Protein AF-A0A0R3KZV7-F1 (afdb_monomer_lite)

Structure (mmCIF, N/CA/C/O backbone):
data_AF-A0A0R3KZV7-F1
#
_entry.id   AF-A0A0R3KZV7-F1
#
loop_
_atom_site.group_PDB
_atom_site.id
_atom_site.type_symbol
_atom_site.label_atom_id
_atom_site.label_alt_id
_atom_site.label_comp_id
_atom_site.label_asym_id
_atom_site.label_entity_id
_atom_site.label_seq_id
_atom_site.pdbx_PDB_ins_code
_atom_site.Cartn_x
_atom_site.Cartn_y
_atom_site.Cartn_z
_atom_site.occupancy
_atom_site.B_iso_or_equiv
_atom_site.auth_seq_id
_atom_site.auth_comp_id
_atom_site.auth_asym_id
_atom_site.auth_atom_id
_atom_site.pdbx_PDB_model_num
ATOM 1 N N . MET A 1 1 ? 2.640 -4.215 12.304 1.00 73.81 1 MET A N 1
ATOM 2 C CA . MET A 1 1 ? 2.312 -3.803 10.922 1.00 73.81 1 MET A CA 1
ATOM 3 C C . MET A 1 1 ? 2.478 -4.972 9.959 1.00 73.81 1 MET A C 1
ATOM 5 O O . MET A 1 1 ? 3.599 -5.423 9.755 1.00 73.81 1 MET A O 1
ATOM 9 N N . ARG A 1 2 ? 1.382 -5.470 9.393 1.00 82.56 2 ARG A N 1
ATOM 10 C CA . ARG A 1 2 ? 1.330 -6.523 8.376 1.00 82.56 2 ARG A CA 1
ATOM 11 C C . ARG A 1 2 ? 1.155 -5.883 6.998 1.00 82.56 2 ARG A C 1
ATOM 13 O O . ARG A 1 2 ? 0.311 -5.003 6.836 1.00 82.56 2 ARG A O 1
ATOM 20 N N . PHE A 1 3 ? 1.967 -6.314 6.037 1.00 85.38 3 PHE A N 1
ATOM 21 C CA . PHE A 1 3 ? 1.828 -5.971 4.623 1.00 85.38 3 PHE A CA 1
ATOM 22 C C . PHE A 1 3 ? 1.399 -7.214 3.865 1.00 85.38 3 PHE A C 1
ATOM 24 O O . PHE A 1 3 ? 2.087 -8.228 3.931 1.00 85.38 3 PHE A O 1
ATOM 31 N N . ASP A 1 4 ? 0.284 -7.118 3.157 1.00 87.25 4 ASP A N 1
ATOM 32 C CA . ASP A 1 4 ? -0.219 -8.190 2.312 1.00 87.25 4 ASP A CA 1
ATOM 33 C C . ASP A 1 4 ? -0.057 -7.795 0.842 1.00 87.25 4 ASP A C 1
ATOM 35 O O . ASP A 1 4 ? -0.657 -6.822 0.385 1.00 87.25 4 ASP A O 1
ATOM 39 N N . THR A 1 5 ? 0.791 -8.522 0.115 1.00 89.19 5 THR A N 1
ATOM 40 C CA . THR A 1 5 ? 0.993 -8.370 -1.335 1.00 89.19 5 THR A CA 1
ATOM 41 C C . THR A 1 5 ? 0.359 -9.500 -2.138 1.00 89.19 5 THR A C 1
ATOM 43 O O . THR A 1 5 ? 0.458 -9.503 -3.364 1.00 89.19 5 THR A O 1
ATOM 46 N N . SER A 1 6 ? -0.333 -10.430 -1.478 1.00 88.00 6 SER A N 1
ATOM 47 C CA . SER A 1 6 ? -0.800 -11.686 -2.074 1.00 88.00 6 SER A CA 1
ATOM 48 C C . SER A 1 6 ? -1.796 -11.451 -3.206 1.00 88.00 6 SER A C 1
ATOM 50 O O . SER A 1 6 ? -1.759 -12.152 -4.212 1.00 88.00 6 SER A O 1
ATOM 52 N N . LEU A 1 7 ? -2.672 -10.445 -3.077 1.00 85.75 7 LEU A N 1
ATOM 53 C CA . LEU A 1 7 ? -3.633 -10.089 -4.129 1.00 85.75 7 LEU A CA 1
ATOM 54 C C . LEU A 1 7 ? -2.935 -9.614 -5.406 1.00 85.75 7 LEU A C 1
ATOM 56 O O . LEU A 1 7 ? -3.293 -10.045 -6.499 1.00 85.75 7 LEU A O 1
ATOM 60 N N . TRP A 1 8 ? -1.914 -8.771 -5.262 1.00 88.44 8 TRP A N 1
ATOM 61 C CA . TRP A 1 8 ? -1.132 -8.284 -6.394 1.00 88.44 8 TRP A CA 1
ATOM 62 C C . TRP A 1 8 ? -0.361 -9.418 -7.068 1.00 88.44 8 TRP A C 1
ATOM 64 O O . TRP A 1 8 ? -0.387 -9.553 -8.288 1.00 88.44 8 TRP A O 1
ATOM 74 N N . GLU A 1 9 ? 0.292 -10.266 -6.269 1.00 88.50 9 GLU A N 1
ATOM 75 C CA . GLU A 1 9 ? 1.052 -11.416 -6.767 1.00 88.50 9 GLU A CA 1
ATOM 76 C C . GLU A 1 9 ? 0.154 -12.416 -7.499 1.00 88.50 9 GLU A C 1
ATOM 78 O O . GLU A 1 9 ? 0.544 -12.936 -8.544 1.00 88.50 9 GLU A O 1
ATOM 83 N N . ARG A 1 10 ? -1.072 -12.626 -7.004 1.00 87.81 10 ARG A N 1
ATOM 84 C CA . ARG A 1 10 ? -2.075 -13.485 -7.642 1.00 87.81 10 ARG A CA 1
ATOM 85 C C . ARG A 1 10 ? -2.515 -12.961 -9.005 1.00 87.81 10 ARG A C 1
ATOM 87 O O . ARG A 1 10 ? -2.699 -13.759 -9.915 1.00 87.81 10 ARG A O 1
ATOM 94 N N . GLU A 1 11 ? -2.703 -11.651 -9.140 1.00 88.12 11 GLU A N 1
ATOM 95 C CA . GLU A 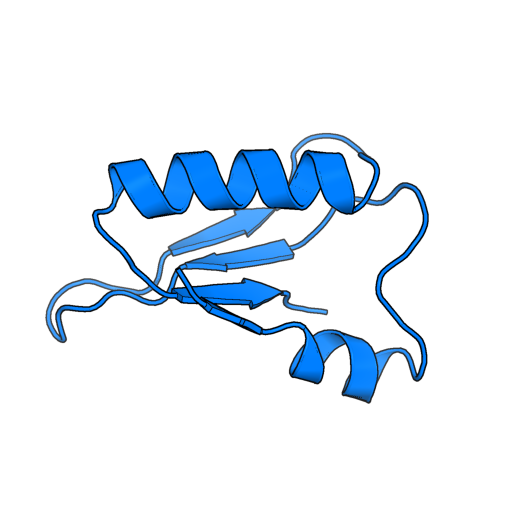1 11 ? -3.186 -11.066 -10.393 1.00 88.12 11 GLU A CA 1
ATOM 96 C C . GLU A 1 11 ? -2.065 -10.898 -11.427 1.00 88.12 11 GLU A C 1
ATOM 98 O O . GLU A 1 11 ? -2.245 -11.188 -12.606 1.00 88.12 11 GLU A O 1
ATOM 103 N N . HIS A 1 12 ? -0.888 -10.449 -10.993 1.00 83.00 12 HIS A N 1
ATOM 104 C CA . HIS A 1 12 ? 0.216 -10.131 -11.899 1.00 83.00 12 HIS A CA 1
ATOM 105 C C . HIS A 1 12 ? 1.183 -11.306 -12.122 1.00 83.00 12 HIS A C 1
ATOM 107 O O . HIS A 1 12 ? 2.009 -11.247 -13.038 1.00 83.00 12 HIS A O 1
ATOM 113 N N . GLY A 1 13 ? 1.120 -12.358 -11.296 1.00 82.56 13 GLY A N 1
ATOM 114 C CA . GLY A 1 13 ? 1.971 -13.552 -11.385 1.00 82.56 13 GLY A CA 1
ATOM 115 C C . GLY A 1 13 ? 3.446 -13.312 -11.038 1.00 82.56 13 GLY A C 1
ATOM 116 O O . GLY A 1 13 ? 4.303 -14.132 -11.363 1.00 82.56 13 GLY A O 1
ATOM 117 N N . LYS A 1 14 ? 3.780 -12.161 -10.441 1.00 86.81 14 LYS A N 1
ATOM 118 C CA . LYS A 1 14 ? 5.157 -11.747 -10.098 1.00 86.81 14 LYS A CA 1
ATOM 119 C C . LYS A 1 14 ? 5.148 -11.049 -8.742 1.00 86.81 14 LYS A C 1
ATOM 121 O O . LYS A 1 14 ? 4.082 -10.735 -8.230 1.00 86.81 14 LYS A O 1
ATOM 126 N N . LYS A 1 15 ? 6.324 -10.735 -8.189 1.00 85.00 15 LYS A N 1
ATOM 127 C CA . LYS A 1 15 ? 6.440 -9.856 -7.010 1.00 85.00 15 LYS A CA 1
ATOM 128 C C . LYS A 1 15 ? 6.337 -8.372 -7.392 1.00 85.00 15 LYS A C 1
ATOM 130 O O . LYS A 1 15 ? 6.870 -7.989 -8.446 1.00 85.00 15 LYS A O 1
ATOM 135 N N . PRO A 1 16 ? 5.713 -7.525 -6.550 1.00 85.62 16 PRO A N 1
ATOM 136 C CA . PRO A 1 16 ? 5.578 -6.098 -6.818 1.00 85.62 16 PRO A CA 1
ATOM 137 C C . PRO A 1 16 ? 6.952 -5.438 -6.926 1.00 85.62 16 PRO A C 1
ATOM 139 O O . PRO A 1 16 ? 7.746 -5.408 -5.987 1.00 85.62 16 PRO A O 1
ATOM 142 N N . SER A 1 17 ? 7.253 -4.944 -8.123 1.00 85.44 17 SER A N 1
ATOM 143 C CA . SER A 1 17 ? 8.556 -4.395 -8.487 1.00 85.44 17 SER A CA 1
ATOM 144 C C . SER A 1 17 ? 8.413 -3.290 -9.535 1.00 85.44 17 SER A C 1
ATOM 146 O O . SER A 1 17 ? 7.387 -3.153 -10.204 1.00 85.44 17 SER A O 1
ATOM 148 N N . GLY A 1 18 ? 9.452 -2.465 -9.656 1.00 88.00 18 GLY A N 1
ATOM 149 C CA . GLY A 1 18 ? 9.482 -1.343 -10.590 1.00 88.00 18 GLY A CA 1
ATOM 150 C C . GLY A 1 18 ? 8.826 -0.064 -10.063 1.00 88.00 18 GLY A C 1
ATOM 151 O O . GLY A 1 18 ? 8.529 0.077 -8.872 1.00 88.00 18 GLY A O 1
ATOM 152 N N . ARG A 1 19 ? 8.664 0.904 -10.973 1.00 91.25 19 ARG A N 1
ATOM 153 C CA . ARG A 1 19 ? 8.125 2.242 -10.704 1.00 91.25 19 ARG A CA 1
ATOM 154 C C . ARG A 1 19 ? 6.738 2.374 -11.325 1.00 91.25 19 ARG A C 1
ATOM 156 O O . ARG A 1 19 ? 6.615 2.373 -12.545 1.00 91.25 19 ARG A O 1
ATOM 163 N N . ARG A 1 20 ? 5.702 2.474 -10.491 1.00 90.56 20 ARG A N 1
ATOM 164 C CA . ARG A 1 20 ? 4.289 2.533 -10.906 1.00 90.56 20 ARG A CA 1
ATOM 165 C C . ARG A 1 20 ? 3.479 3.374 -9.927 1.00 90.56 20 ARG A C 1
ATOM 167 O O . ARG A 1 20 ? 3.981 3.752 -8.867 1.00 90.56 20 ARG A O 1
ATOM 174 N N . LYS A 1 21 ? 2.241 3.700 -10.296 1.00 91.94 21 LYS A N 1
ATOM 175 C CA . LYS A 1 21 ? 1.252 4.164 -9.322 1.00 91.94 21 LYS A CA 1
ATOM 176 C C . LYS A 1 21 ? 0.742 2.938 -8.574 1.00 91.94 21 LYS A C 1
ATOM 178 O O . LYS A 1 21 ? 0.284 1.997 -9.210 1.00 91.94 21 LYS A O 1
ATOM 183 N N . TRP A 1 22 ? 0.880 2.932 -7.256 1.00 93.50 22 TRP A N 1
ATOM 184 C CA . TRP A 1 22 ? 0.528 1.785 -6.423 1.00 93.50 22 TRP A CA 1
ATOM 185 C C . TRP A 1 22 ? -0.758 2.069 -5.667 1.00 93.50 22 TRP A C 1
ATOM 187 O O . TRP A 1 22 ? -0.906 3.154 -5.095 1.00 93.50 22 TRP A O 1
ATOM 197 N N . ARG A 1 23 ? -1.665 1.094 -5.642 1.00 93.75 23 ARG A N 1
ATOM 198 C CA . ARG A 1 23 ? -2.922 1.169 -4.905 1.00 93.75 23 ARG A CA 1
ATOM 199 C C . ARG A 1 23 ? -2.812 0.368 -3.615 1.00 93.75 23 ARG A C 1
ATOM 201 O O . ARG A 1 23 ? -2.426 -0.794 -3.626 1.00 93.75 23 ARG A O 1
ATOM 208 N N . PHE A 1 24 ? -3.180 0.980 -2.498 1.00 94.25 24 PHE A N 1
ATOM 209 C CA . PHE A 1 24 ? -3.178 0.325 -1.196 1.00 94.25 24 PHE A CA 1
ATOM 210 C C . PHE A 1 24 ? -4.527 0.481 -0.513 1.00 94.25 24 PHE A C 1
ATOM 212 O O . PHE A 1 24 ? -5.161 1.535 -0.602 1.00 94.25 24 PHE A O 1
ATOM 219 N N . ARG A 1 25 ? -4.915 -0.549 0.234 1.00 93.00 25 ARG A N 1
ATOM 220 C CA . ARG A 1 25 ? -6.012 -0.535 1.198 1.00 93.00 25 ARG A CA 1
ATOM 221 C C . ARG A 1 25 ? -5.433 -0.660 2.600 1.00 93.00 25 ARG A C 1
ATOM 223 O O . ARG A 1 25 ? -4.745 -1.623 2.917 1.00 93.00 25 ARG A O 1
ATOM 230 N N . ILE A 1 26 ? -5.701 0.324 3.442 1.00 91.75 26 ILE A N 1
ATOM 231 C CA . ILE A 1 26 ? -5.396 0.291 4.870 1.00 91.75 26 ILE A CA 1
ATOM 232 C C . ILE A 1 26 ? -6.633 -0.265 5.563 1.00 91.75 26 ILE A C 1
ATOM 234 O O . ILE A 1 26 ? -7.677 0.392 5.574 1.00 91.75 26 ILE A O 1
ATOM 238 N N . VAL A 1 27 ? -6.502 -1.473 6.106 1.00 88.56 27 VAL A N 1
ATOM 239 C CA . VAL A 1 27 ? -7.600 -2.182 6.768 1.00 88.56 27 VAL A CA 1
ATOM 240 C C . VAL A 1 27 ? -7.783 -1.591 8.154 1.00 88.56 27 VAL A C 1
ATOM 242 O O . VAL A 1 27 ? -6.831 -1.494 8.933 1.00 88.56 27 VAL A O 1
ATOM 245 N N . SER A 1 28 ? -8.989 -1.141 8.465 1.00 81.81 28 SER A N 1
ATOM 246 C CA . SER A 1 28 ? -9.273 -0.609 9.790 1.00 81.81 28 SER A CA 1
ATOM 247 C C . SER A 1 28 ? -9.326 -1.735 10.826 1.00 81.81 28 SER A C 1
ATOM 249 O O . SER A 1 28 ? -9.882 -2.799 10.580 1.00 81.81 28 SER A O 1
ATOM 251 N N . THR A 1 29 ? -8.794 -1.492 12.024 1.00 76.88 29 THR A N 1
ATOM 252 C CA . THR A 1 29 ? -8.928 -2.423 13.159 1.00 76.88 29 THR A CA 1
ATOM 253 C C . THR A 1 29 ? -10.290 -2.322 13.849 1.00 76.88 29 THR A C 1
ATOM 255 O O . THR A 1 29 ? -10.635 -3.175 14.663 1.00 76.88 29 THR A O 1
ATOM 258 N N . ARG A 1 30 ? -11.079 -1.283 13.546 1.00 77.88 30 ARG A N 1
ATOM 259 C CA . ARG A 1 30 ? -12.405 -1.054 14.133 1.00 77.88 30 ARG A CA 1
ATOM 260 C C . ARG A 1 30 ? -13.486 -1.309 13.093 1.00 77.88 30 ARG A C 1
ATOM 262 O O . ARG A 1 30 ? -13.463 -0.670 12.046 1.00 77.88 30 ARG A O 1
ATOM 269 N N . ILE A 1 31 ? -14.470 -2.137 13.447 1.00 71.44 31 ILE A N 1
ATOM 270 C CA . ILE A 1 31 ? -15.630 -2.496 12.608 1.00 71.44 31 ILE A CA 1
ATOM 271 C C . ILE A 1 31 ? -16.415 -1.255 12.145 1.00 71.44 31 ILE A C 1
ATOM 273 O O . ILE A 1 31 ? -16.954 -1.228 11.045 1.00 71.44 31 ILE A O 1
ATOM 277 N N . THR A 1 32 ? -16.451 -0.200 12.962 1.00 76.12 32 THR A N 1
ATOM 278 C CA . THR A 1 32 ? -17.180 1.045 12.667 1.00 76.12 32 THR A CA 1
ATOM 279 C C . THR A 1 32 ? -16.433 2.002 11.740 1.00 76.12 32 THR A C 1
ATOM 281 O O . THR A 1 32 ? -17.017 2.966 11.247 1.00 76.12 32 THR A O 1
ATOM 284 N N . LEU A 1 33 ? -15.140 1.775 11.505 1.00 76.81 33 LEU A N 1
ATOM 285 C CA . LEU A 1 33 ? -14.316 2.613 10.645 1.00 76.81 33 LEU A CA 1
ATOM 286 C C . LEU A 1 33 ? -14.134 1.918 9.300 1.00 76.81 33 LEU A C 1
ATOM 288 O O . LEU A 1 33 ? -13.623 0.805 9.227 1.00 76.81 33 LEU A O 1
ATOM 292 N N . ARG A 1 34 ? -14.514 2.613 8.228 1.00 82.38 34 ARG A N 1
ATOM 293 C CA . ARG A 1 34 ? -14.338 2.123 6.862 1.00 82.38 34 ARG A CA 1
ATOM 294 C C . ARG A 1 34 ? -12.853 2.012 6.513 1.00 82.38 34 ARG A C 1
ATOM 296 O O . ARG A 1 34 ? -12.060 2.895 6.857 1.00 82.38 34 ARG A O 1
ATOM 303 N N . ASP A 1 35 ? -12.511 0.958 5.781 1.00 87.31 35 ASP A N 1
ATOM 304 C CA . ASP A 1 35 ? -11.189 0.793 5.186 1.00 87.31 35 ASP A CA 1
ATOM 305 C C . ASP A 1 35 ? -10.823 2.002 4.329 1.00 87.31 35 ASP A C 1
ATOM 307 O O . ASP A 1 35 ? -11.661 2.597 3.644 1.00 87.31 35 ASP A O 1
ATOM 311 N N . TYR A 1 36 ? -9.547 2.372 4.373 1.00 89.12 36 TYR A N 1
ATOM 312 C CA . TYR A 1 36 ? -9.050 3.525 3.643 1.00 89.12 36 TYR A CA 1
ATOM 313 C C . TYR A 1 36 ? -8.206 3.085 2.460 1.00 89.12 36 TYR A C 1
ATOM 315 O O . TYR A 1 36 ? -7.110 2.553 2.624 1.00 89.12 36 TYR A O 1
ATOM 323 N N . GLU A 1 37 ? -8.698 3.365 1.264 1.00 92.75 37 GLU A N 1
ATOM 324 C CA . GLU A 1 37 ? -7.962 3.136 0.032 1.00 92.75 37 GLU A CA 1
ATOM 325 C C . GLU A 1 37 ? -7.304 4.413 -0.466 1.00 92.75 37 GLU A C 1
ATOM 327 O O . GLU A 1 37 ? -7.863 5.507 -0.366 1.00 92.75 37 GLU A O 1
ATOM 332 N N . PHE A 1 38 ? -6.111 4.276 -1.031 1.00 92.94 38 PHE A N 1
ATOM 333 C CA . PHE A 1 38 ? -5.470 5.366 -1.748 1.00 92.94 38 PHE A CA 1
ATOM 334 C C . PHE A 1 38 ? -4.543 4.834 -2.839 1.00 92.94 38 PHE A C 1
ATOM 336 O O . PHE A 1 38 ? -4.048 3.708 -2.774 1.00 92.94 38 PHE A O 1
ATOM 343 N N . VAL A 1 39 ? -4.280 5.684 -3.826 1.00 93.69 39 VAL A N 1
ATOM 344 C CA . VAL A 1 39 ? -3.291 5.455 -4.881 1.00 93.69 39 VAL A CA 1
ATOM 345 C C . VAL A 1 39 ? -2.160 6.463 -4.698 1.00 93.69 39 VAL A C 1
ATOM 347 O O . VAL A 1 39 ? -2.400 7.591 -4.263 1.00 93.69 39 VAL A O 1
ATOM 350 N N . THR A 1 40 ? -0.918 6.078 -4.986 1.00 92.56 40 THR A N 1
ATOM 351 C CA . THR A 1 40 ? 0.187 7.043 -5.012 1.00 92.56 40 THR A CA 1
ATOM 352 C C . THR A 1 40 ? -0.021 8.053 -6.144 1.00 92.56 40 THR A C 1
ATOM 354 O O . THR A 1 40 ? -0.274 7.675 -7.286 1.00 92.56 40 THR A O 1
ATOM 357 N N . GLU A 1 41 ? 0.103 9.345 -5.842 1.00 90.38 41 GLU A N 1
ATOM 358 C CA . GLU A 1 41 ? -0.144 10.428 -6.810 1.00 90.38 41 GLU A CA 1
ATOM 359 C C . GLU A 1 41 ? 0.806 10.345 -8.012 1.00 90.38 41 GLU A C 1
ATOM 361 O O . GLU A 1 41 ? 0.409 10.519 -9.168 1.00 90.38 41 GLU A O 1
ATOM 366 N N . THR A 1 42 ? 2.062 9.991 -7.739 1.00 91.06 42 THR A N 1
ATOM 367 C CA . THR A 1 42 ? 3.115 9.810 -8.735 1.00 91.06 42 THR A CA 1
ATOM 368 C C . THR A 1 42 ? 3.535 8.348 -8.846 1.00 91.06 42 THR A C 1
ATOM 370 O O . THR A 1 42 ? 3.302 7.526 -7.953 1.00 91.06 42 THR A O 1
ATOM 373 N N . ALA A 1 43 ? 4.160 8.013 -9.978 1.00 92.62 43 ALA A N 1
ATOM 374 C CA . ALA A 1 43 ? 4.793 6.718 -10.142 1.00 92.62 43 ALA A CA 1
ATOM 375 C C . ALA A 1 43 ? 6.044 6.663 -9.258 1.00 92.62 43 ALA A C 1
ATOM 377 O O . ALA A 1 43 ? 6.992 7.430 -9.459 1.00 92.62 43 ALA A O 1
ATOM 378 N N . VAL A 1 44 ? 6.055 5.753 -8.292 1.00 93.69 44 VAL A N 1
ATOM 379 C CA . VAL A 1 44 ? 7.143 5.583 -7.321 1.00 93.69 44 VAL A CA 1
ATOM 380 C C . VAL A 1 44 ? 7.586 4.126 -7.289 1.00 93.69 44 VAL A C 1
ATOM 382 O O . VAL A 1 44 ? 6.872 3.233 -7.747 1.00 93.69 44 VAL A O 1
ATOM 385 N N . THR A 1 45 ? 8.796 3.872 -6.799 1.00 93.25 45 THR A N 1
ATOM 386 C CA . THR A 1 45 ? 9.260 2.497 -6.597 1.00 93.25 45 THR A CA 1
ATOM 387 C C . THR A 1 45 ? 8.440 1.827 -5.500 1.00 93.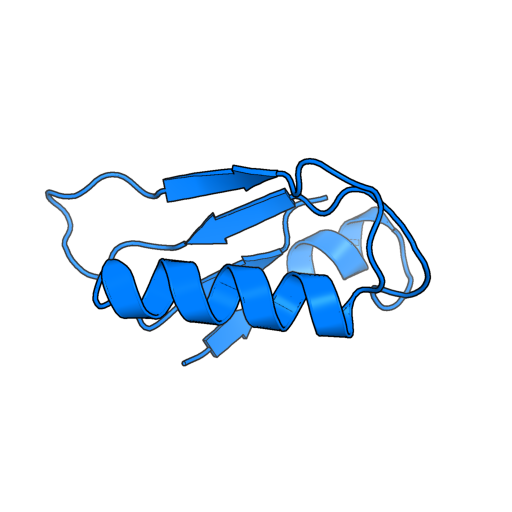25 45 THR A C 1
ATOM 389 O O . THR A 1 45 ? 7.987 2.498 -4.569 1.00 93.25 45 THR A O 1
ATOM 392 N N . PHE A 1 46 ? 8.257 0.509 -5.585 1.00 89.50 46 PHE A N 1
ATOM 393 C CA . PHE A 1 46 ? 7.493 -0.234 -4.580 1.00 89.50 46 PHE A CA 1
ATOM 394 C C . PHE A 1 46 ? 7.948 0.046 -3.127 1.00 89.50 46 PHE A C 1
ATOM 396 O O . PHE A 1 46 ? 7.097 0.379 -2.302 1.00 89.50 46 PHE A O 1
ATOM 403 N N . PRO A 1 47 ? 9.258 0.073 -2.792 1.00 91.06 47 PRO A N 1
ATOM 404 C CA . PRO A 1 47 ? 9.697 0.413 -1.436 1.00 91.06 47 PRO A CA 1
ATOM 405 C C . PRO A 1 47 ? 9.304 1.830 -0.990 1.00 91.06 47 PRO A C 1
ATOM 407 O O . PRO A 1 47 ? 8.959 2.041 0.174 1.00 91.06 47 PRO A O 1
ATOM 410 N N . ALA A 1 48 ? 9.332 2.813 -1.897 1.00 92.38 48 ALA A N 1
ATOM 411 C CA . ALA A 1 48 ? 8.887 4.173 -1.596 1.00 92.38 48 ALA A CA 1
ATOM 412 C C . ALA A 1 48 ? 7.366 4.226 -1.376 1.00 92.38 48 ALA A C 1
ATOM 414 O O . ALA A 1 48 ? 6.898 4.864 -0.432 1.00 92.38 48 ALA A O 1
ATOM 415 N N . ALA A 1 49 ? 6.606 3.491 -2.188 1.00 92.44 49 ALA A N 1
ATOM 416 C CA . ALA A 1 49 ? 5.162 3.343 -2.051 1.00 92.44 49 ALA A CA 1
ATOM 417 C C . ALA A 1 49 ? 4.781 2.726 -0.692 1.00 92.44 49 ALA A C 1
ATOM 419 O O . ALA A 1 49 ? 3.927 3.261 0.019 1.00 92.44 49 ALA A O 1
ATOM 420 N N . CYS A 1 50 ? 5.488 1.670 -0.278 1.00 91.44 50 CYS A N 1
ATOM 421 C CA . CYS A 1 50 ? 5.314 1.038 1.028 1.00 91.44 50 CYS A CA 1
ATOM 422 C C . CYS A 1 50 ? 5.572 2.014 2.178 1.00 91.44 50 CYS A C 1
ATOM 424 O O . CYS A 1 50 ? 4.791 2.050 3.125 1.00 91.44 50 CYS A O 1
ATOM 426 N N . LYS A 1 51 ? 6.609 2.861 2.098 1.00 92.62 51 LYS A N 1
ATOM 427 C CA . LYS A 1 51 ? 6.863 3.895 3.122 1.00 92.62 51 LYS A CA 1
ATOM 428 C C . LYS A 1 51 ? 5.693 4.876 3.252 1.00 92.62 51 LYS A C 1
ATOM 430 O O . LYS A 1 51 ? 5.307 5.220 4.371 1.00 92.62 51 LYS A O 1
ATOM 435 N N . ILE A 1 52 ? 5.097 5.294 2.132 1.00 92.06 52 ILE A N 1
ATOM 436 C CA . ILE A 1 52 ? 3.917 6.176 2.122 1.00 92.06 52 ILE A CA 1
ATOM 437 C C . ILE A 1 52 ? 2.719 5.471 2.768 1.00 92.06 52 ILE A C 1
ATOM 439 O O . ILE A 1 52 ? 2.053 6.046 3.635 1.00 92.06 52 ILE A O 1
ATOM 443 N N . ALA A 1 53 ? 2.473 4.216 2.392 1.00 91.44 53 ALA A N 1
ATOM 444 C CA . ALA A 1 53 ? 1.399 3.407 2.954 1.00 91.44 53 ALA A CA 1
ATOM 445 C C . ALA A 1 53 ? 1.578 3.171 4.460 1.00 91.44 53 ALA A C 1
ATOM 447 O O . ALA A 1 53 ? 0.624 3.331 5.220 1.00 91.44 53 ALA A O 1
ATOM 448 N N . ILE A 1 54 ? 2.811 2.921 4.914 1.00 91.38 54 ILE A N 1
ATOM 449 C CA . ILE A 1 54 ? 3.150 2.798 6.335 1.00 91.38 54 ILE A CA 1
ATOM 450 C C . ILE A 1 54 ? 2.819 4.077 7.096 1.00 91.38 54 ILE A C 1
ATOM 452 O O . ILE A 1 54 ? 2.189 4.029 8.154 1.00 91.38 54 ILE A O 1
ATOM 456 N N . LYS A 1 55 ? 3.222 5.233 6.559 1.00 91.50 55 LYS A N 1
ATOM 457 C CA . LYS A 1 55 ? 2.961 6.530 7.191 1.00 91.50 55 LYS A CA 1
ATOM 458 C C . LYS A 1 55 ? 1.456 6.775 7.334 1.00 9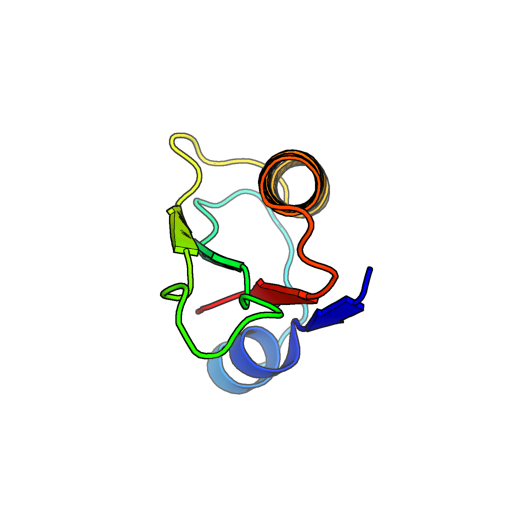1.50 55 LYS A C 1
ATOM 460 O O . LYS A 1 55 ? 1.003 7.153 8.411 1.00 91.50 55 LYS A O 1
ATOM 465 N N . LYS A 1 56 ? 0.676 6.493 6.286 1.00 90.12 56 LYS A N 1
ATOM 466 C CA . LYS A 1 56 ? -0.791 6.631 6.300 1.00 90.12 56 LYS A CA 1
ATOM 467 C C . LYS A 1 56 ? -1.468 5.647 7.262 1.00 90.12 56 LYS A C 1
ATOM 469 O O . LYS A 1 56 ? -2.383 6.046 7.979 1.00 90.12 56 LYS A O 1
ATOM 474 N N . ALA A 1 57 ? -1.010 4.399 7.326 1.00 89.25 57 ALA A N 1
ATOM 475 C CA . ALA A 1 57 ? -1.562 3.397 8.238 1.00 89.25 57 ALA A CA 1
ATOM 476 C C . ALA A 1 57 ? -1.284 3.738 9.708 1.00 89.25 57 ALA A C 1
ATOM 478 O O . ALA A 1 57 ? -2.197 3.671 10.530 1.00 89.25 57 ALA A O 1
ATOM 479 N N . ARG A 1 58 ? -0.078 4.236 10.024 1.00 88.19 58 ARG A N 1
ATOM 480 C CA . ARG A 1 58 ? 0.260 4.741 11.367 1.00 88.19 58 ARG A CA 1
ATOM 481 C C . ARG A 1 58 ? -0.635 5.901 11.798 1.00 88.19 58 ARG A C 1
ATOM 483 O O . ARG A 1 58 ? -1.131 5.886 12.919 1.00 88.19 58 ARG A O 1
ATOM 490 N N . LEU A 1 59 ? -0.892 6.869 10.912 1.00 86.88 59 LEU A N 1
ATOM 491 C CA . LEU A 1 59 ? -1.809 7.985 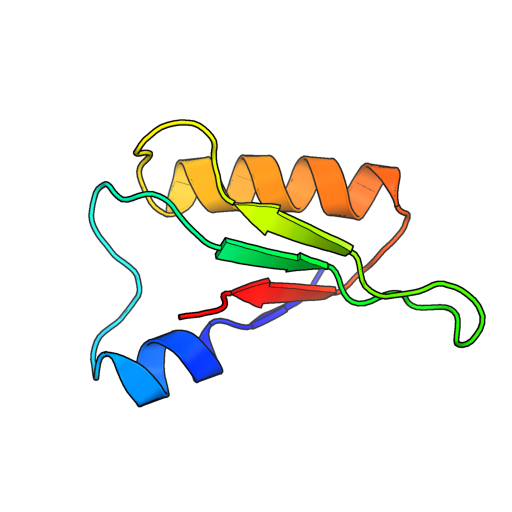11.200 1.00 86.88 59 LEU A CA 1
ATOM 492 C C . LEU A 1 59 ? -3.224 7.499 11.538 1.00 86.88 59 LEU A C 1
ATOM 494 O O . LEU A 1 59 ? -3.903 8.090 12.372 1.00 86.88 59 LEU A O 1
ATOM 498 N N . ARG A 1 60 ? -3.650 6.394 10.921 1.00 83.56 60 ARG A N 1
ATOM 499 C CA . ARG A 1 60 ? -4.951 5.763 11.164 1.00 83.56 60 ARG A CA 1
ATOM 500 C C . ARG A 1 60 ? -4.942 4.726 12.289 1.00 83.56 60 ARG A C 1
ATOM 502 O O . ARG A 1 60 ? -5.981 4.123 12.533 1.00 83.56 60 ARG A O 1
ATOM 509 N N . ARG A 1 61 ? -3.805 4.520 12.970 1.00 83.50 61 ARG A N 1
ATOM 510 C CA . ARG A 1 61 ? -3.611 3.473 13.994 1.00 83.50 61 ARG A CA 1
ATOM 511 C C . ARG A 1 61 ? -4.039 2.083 13.497 1.00 83.50 61 ARG A C 1
ATOM 513 O O . ARG A 1 61 ? -4.630 1.304 14.239 1.00 83.50 61 ARG A O 1
ATOM 520 N N . SER A 1 62 ? -3.779 1.814 12.220 1.00 84.88 62 SER A N 1
ATOM 521 C CA . SER A 1 62 ? -4.032 0.522 11.592 1.00 84.88 62 SER A CA 1
ATOM 522 C C . SER A 1 62 ? -2.747 -0.294 11.540 1.00 84.88 62 SER A C 1
ATOM 524 O O . SER A 1 62 ? -1.674 0.230 11.232 1.00 84.88 62 SER A O 1
ATOM 526 N N . ASP A 1 63 ? -2.885 -1.592 11.793 1.00 82.12 63 ASP A N 1
ATOM 527 C CA . ASP A 1 63 ? -1.794 -2.554 11.746 1.00 82.12 63 ASP A CA 1
ATOM 528 C C . ASP A 1 63 ? -1.714 -3.328 10.432 1.00 82.12 63 ASP A C 1
ATOM 530 O O . ASP A 1 63 ? -0.807 -4.150 10.297 1.00 82.12 63 ASP A O 1
ATOM 534 N N . GLN A 1 64 ? -2.606 -3.087 9.466 1.00 88.69 64 GLN A N 1
ATOM 535 C CA . GLN A 1 64 ? -2.685 -3.882 8.241 1.00 88.69 64 GLN A CA 1
ATOM 536 C C . GLN A 1 64 ? -2.816 -3.016 6.984 1.00 88.69 64 GLN A C 1
ATOM 538 O O . GLN A 1 64 ? -3.711 -2.180 6.849 1.00 88.69 64 GLN A O 1
ATOM 543 N N . VAL A 1 65 ? -1.917 -3.268 6.033 1.00 91.94 65 VAL A N 1
ATOM 544 C CA . VAL A 1 65 ? -1.909 -2.668 4.698 1.00 91.94 65 VAL A CA 1
ATOM 545 C C . VAL A 1 65 ? -1.958 -3.784 3.665 1.00 91.94 65 VAL A C 1
ATOM 547 O O . VAL A 1 65 ? -1.151 -4.706 3.709 1.00 91.94 65 VAL A O 1
ATOM 550 N N . VAL A 1 66 ? -2.879 -3.676 2.719 1.00 92.75 66 VAL A N 1
ATOM 551 C CA . VAL A 1 66 ? -3.042 -4.597 1.597 1.00 92.75 66 VAL A CA 1
ATOM 552 C C . VAL A 1 66 ? -2.685 -3.855 0.316 1.00 92.75 66 VAL A C 1
ATOM 554 O O . VAL A 1 66 ? -3.199 -2.764 0.061 1.00 92.75 66 VAL A O 1
ATOM 557 N N . LEU A 1 67 ? -1.788 -4.423 -0.481 1.00 92.88 67 LEU A N 1
ATOM 558 C CA . LEU A 1 67 ? -1.517 -3.963 -1.834 1.00 92.88 67 LEU A CA 1
ATOM 559 C C . LEU A 1 67 ? -2.629 -4.478 -2.749 1.00 92.88 67 LEU A C 1
ATOM 561 O O . LEU A 1 67 ? -2.850 -5.685 -2.853 1.00 92.88 67 LEU A O 1
ATOM 565 N N . LEU A 1 68 ? -3.323 -3.545 -3.392 1.00 90.50 68 LEU A N 1
ATOM 566 C CA . LEU A 1 68 ? -4.326 -3.857 -4.396 1.00 90.50 68 LEU A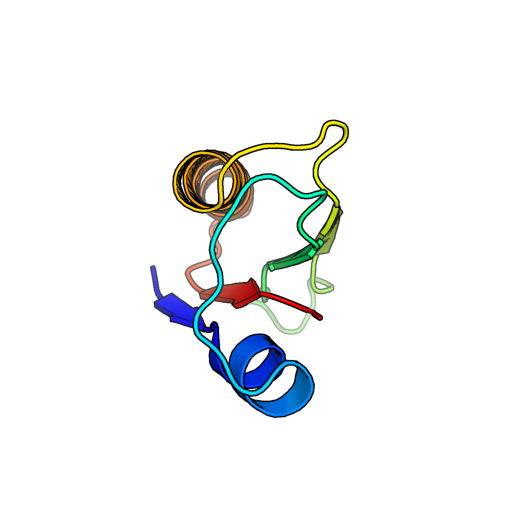 CA 1
ATOM 567 C C . LEU A 1 68 ? -3.666 -3.909 -5.785 1.00 90.50 68 LEU A C 1
ATOM 569 O O . LEU A 1 68 ? -2.667 -3.209 -5.995 1.00 90.50 68 LEU A O 1
ATOM 573 N N . PRO A 1 69 ? -4.200 -4.733 -6.700 1.00 85.19 69 PRO A N 1
ATOM 574 C CA . PRO A 1 69 ? -3.800 -4.724 -8.101 1.00 85.19 69 PRO A CA 1
ATOM 575 C C . PRO A 1 69 ? -3.996 -3.358 -8.777 1.00 85.19 69 PRO A C 1
ATOM 577 O O . PRO A 1 69 ? -4.957 -2.626 -8.417 1.00 85.19 69 PRO A O 1
#

Foldseek 3Di:
DDEAAPQVCVVVVDGQFDWAWWKKWQDAPDPPDDIDIDTDPGGGTPVVVVVVQVVVNVVRVTPYMYTHD

Radius of gyration: 11.67 Å; chains: 1; 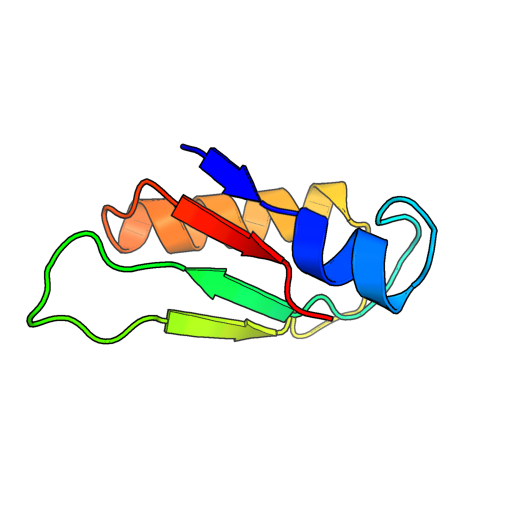bounding box: 27×24×26 Å

Organism: NCBI:txid280332

pLDDT: mean 87.95, std 5.16, range [71.44, 94.25]

Sequence (69 aa):
MRFDTSLWEREHGKKPSGRRKWRFRIVSTRITLRDYEFVTETAVTFPAACKIAIKKARLRRSDQVVLLP

Secondary structure (DSSP, 8-state):
-EEE-HHHHHHHSS-S-SEE--EEEEE-SSTTSPPEEEE-SS-EEHHHHHHHHHHHHHHTT--EEEEE-